Protein AF-A0A9X5F936-F1 (afdb_monomer)

Nearest PDB structures (foldseek):
  3e8x-assembly1_A-2  TM=6.541E-01  e=1.270E-04  Halalkalibacterium halodurans
  8eek-assembly1_A  TM=3.275E-01  e=1.958E+00  Corynebacterium ammoniagenes
  8eeg-assembly1_A  TM=3.299E-01  e=2.684E+00  Corynebacterium ammoniagenes
  8eef-assembly1_A  TM=3.223E-01  e=4.172E+00  Corynebacterium ammoniagenes
  8eef-assembly2_B  TM=3.296E-01  e=7.835E+00  Corynebacterium ammoniagenes

Structure (mmCIF, N/CA/C/O backbone):
data_AF-A0A9X5F936-F1
#
_entry.id   AF-A0A9X5F936-F1
#
loop_
_atom_site.group_PDB
_atom_site.id
_atom_site.type_symbol
_atom_site.label_atom_id
_atom_site.label_alt_id
_atom_site.label_comp_id
_atom_site.label_asym_id
_atom_site.label_entity_id
_atom_site.label_seq_id
_atom_site.pdbx_PDB_ins_code
_atom_site.Cartn_x
_atom_site.Cartn_y
_atom_site.Cartn_z
_atom_site.occupancy
_atom_site.B_iso_or_equiv
_atom_site.auth_seq_id
_atom_site.auth_comp_id
_atom_site.auth_asym_id
_atom_site.auth_atom_id
_atom_site.pdbx_PDB_model_num
ATOM 1 N N . MET A 1 1 ? -9.992 -13.555 -4.474 1.00 94.31 1 MET A N 1
ATOM 2 C CA . MET A 1 1 ? -11.106 -12.589 -4.298 1.00 94.31 1 MET A CA 1
ATOM 3 C C . MET A 1 1 ? -11.187 -11.669 -5.507 1.00 94.31 1 MET A C 1
ATOM 5 O O . MET A 1 1 ? -10.327 -11.787 -6.371 1.00 94.31 1 MET A O 1
ATOM 9 N N . LYS A 1 2 ? -12.207 -10.807 -5.594 1.00 94.19 2 LYS A N 1
A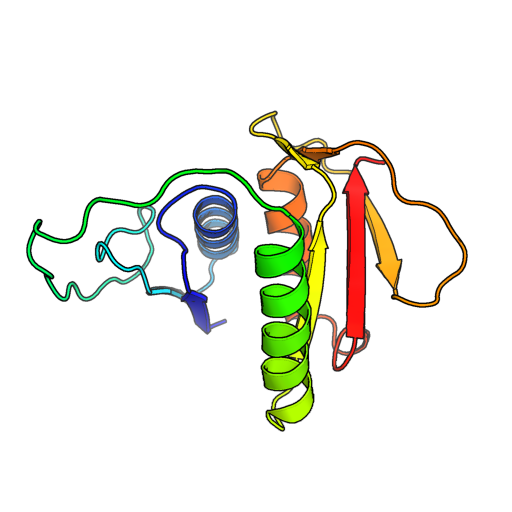TOM 10 C CA . LYS A 1 2 ? -12.288 -9.771 -6.632 1.00 94.19 2 LYS A CA 1
ATOM 11 C C . LYS A 1 2 ? -11.587 -8.512 -6.137 1.00 94.19 2 LYS A C 1
ATOM 13 O O . LYS A 1 2 ? -11.963 -8.002 -5.087 1.00 94.19 2 LYS A O 1
ATOM 18 N N . ILE A 1 3 ? -10.585 -8.034 -6.866 1.00 94.50 3 ILE A N 1
ATOM 19 C CA . ILE A 1 3 ? -9.756 -6.889 -6.477 1.00 94.50 3 ILE A CA 1
ATOM 20 C C . ILE A 1 3 ? -9.792 -5.851 -7.597 1.00 94.50 3 ILE A C 1
ATOM 22 O O . ILE A 1 3 ? -9.468 -6.151 -8.744 1.00 94.50 3 ILE A O 1
ATOM 26 N N . CYS A 1 4 ? -10.157 -4.614 -7.258 1.00 92.62 4 CYS A N 1
ATOM 27 C CA . CYS A 1 4 ? -10.057 -3.473 -8.163 1.00 92.62 4 CYS A CA 1
ATOM 28 C C . CYS A 1 4 ? -8.847 -2.615 -7.782 1.00 92.62 4 CYS A C 1
ATOM 30 O O . CYS A 1 4 ? -8.769 -2.109 -6.666 1.00 92.62 4 CYS A O 1
ATOM 32 N N . ILE A 1 5 ? -7.923 -2.409 -8.720 1.00 90.88 5 ILE A N 1
ATOM 33 C CA . ILE A 1 5 ? -6.720 -1.596 -8.524 1.00 90.88 5 ILE A CA 1
ATOM 34 C C . ILE A 1 5 ? -6.823 -0.338 -9.378 1.00 90.88 5 ILE A C 1
ATOM 36 O O . ILE A 1 5 ? -6.739 -0.384 -10.609 1.00 90.88 5 ILE A O 1
ATOM 40 N N . ILE A 1 6 ? -6.942 0.812 -8.721 1.00 89.50 6 ILE A N 1
ATOM 41 C CA . ILE A 1 6 ? -6.905 2.116 -9.383 1.00 89.50 6 ILE A CA 1
ATOM 42 C C . ILE A 1 6 ? -5.440 2.547 -9.527 1.00 89.50 6 ILE A C 1
ATOM 44 O O . ILE A 1 6 ? -4.679 2.559 -8.567 1.00 89.50 6 ILE A O 1
ATOM 48 N N . GLY A 1 7 ? -5.019 2.882 -10.747 1.00 85.31 7 GLY A N 1
ATOM 49 C CA . GLY A 1 7 ? -3.635 3.260 -11.048 1.00 85.31 7 GLY A CA 1
ATOM 50 C C . GLY A 1 7 ? -2.692 2.090 -11.360 1.00 85.31 7 GLY A C 1
ATOM 51 O O . GLY A 1 7 ? -1.484 2.298 -11.445 1.00 85.31 7 GLY A O 1
ATOM 52 N N . GLY A 1 8 ? -3.209 0.885 -11.623 1.00 83.44 8 GLY A N 1
ATOM 53 C CA . GLY A 1 8 ? -2.416 -0.341 -11.834 1.00 83.44 8 GLY A CA 1
ATOM 54 C C . GLY A 1 8 ? -1.593 -0.445 -13.130 1.00 83.44 8 GLY A C 1
ATOM 55 O O . GLY A 1 8 ? -1.054 -1.501 -13.428 1.00 83.44 8 GLY A O 1
ATOM 56 N N . SER A 1 9 ? -1.488 0.621 -13.931 1.00 81.44 9 SER A N 1
ATOM 57 C CA . SER A 1 9 ? -0.810 0.566 -15.243 1.00 81.44 9 SER A CA 1
ATOM 58 C C . SER A 1 9 ? 0.721 0.498 -15.192 1.00 81.44 9 SER A C 1
ATOM 60 O O . SER A 1 9 ? 1.339 0.126 -16.183 1.00 81.44 9 SER A O 1
ATOM 62 N N . GLN A 1 10 ? 1.344 0.935 -14.093 1.00 87.25 10 GLN A N 1
ATOM 63 C CA . GLN A 1 10 ? 2.801 0.966 -13.922 1.00 87.25 10 GLN A CA 1
ATOM 64 C C . GLN A 1 10 ? 3.173 1.086 -12.437 1.00 87.25 10 GLN A C 1
ATOM 66 O O . GLN A 1 10 ? 2.311 1.342 -11.595 1.00 87.25 10 GLN A O 1
ATOM 71 N N . GLY A 1 11 ? 4.467 0.974 -12.122 1.00 91.69 11 GLY A N 1
ATOM 72 C CA . GLY A 1 11 ? 4.984 1.195 -10.770 1.00 91.69 11 GLY A CA 1
ATOM 73 C C . GLY A 1 11 ? 4.370 0.235 -9.748 1.00 91.69 11 GLY A C 1
ATOM 74 O O . GLY A 1 11 ? 4.196 -0.946 -10.033 1.00 91.69 11 GLY A O 1
ATOM 75 N N . THR A 1 12 ? 4.034 0.746 -8.561 1.00 93.44 12 THR A N 1
ATOM 76 C CA . THR A 1 12 ? 3.526 -0.071 -7.447 1.00 93.44 12 THR A CA 1
ATOM 77 C C . THR A 1 12 ? 2.198 -0.740 -7.784 1.00 93.44 12 THR A C 1
ATOM 79 O O . THR A 1 12 ? 2.020 -1.915 -7.490 1.00 93.44 12 THR A O 1
ATOM 82 N N . GLY A 1 13 ? 1.285 -0.035 -8.460 1.00 92.12 13 GLY A N 1
ATOM 83 C CA . GLY A 1 13 ? -0.009 -0.607 -8.833 1.00 92.12 13 GLY A CA 1
ATOM 84 C C . GLY A 1 13 ? 0.117 -1.782 -9.811 1.00 92.12 13 GLY A C 1
ATOM 85 O O . GLY A 1 13 ? -0.656 -2.730 -9.721 1.00 92.12 13 GLY A O 1
ATOM 86 N N . ALA A 1 14 ? 1.107 -1.753 -10.712 1.00 93.62 14 ALA A N 1
ATOM 87 C CA . ALA A 1 14 ? 1.376 -2.879 -11.610 1.00 93.62 14 ALA A CA 1
ATOM 88 C C . ALA A 1 14 ? 1.981 -4.083 -10.869 1.00 93.62 14 ALA A C 1
ATOM 90 O O . ALA A 1 14 ? 1.611 -5.219 -11.157 1.00 93.62 14 ALA A O 1
ATOM 91 N N . GLN A 1 15 ? 2.869 -3.839 -9.899 1.00 96.38 15 GLN A N 1
ATOM 92 C CA . GLN A 1 15 ? 3.408 -4.889 -9.024 1.00 96.38 15 GLN A CA 1
ATOM 93 C C . GLN A 1 15 ? 2.289 -5.537 -8.198 1.00 96.38 15 GLN A C 1
ATOM 95 O O . GLN A 1 15 ? 2.169 -6.755 -8.187 1.00 96.38 15 GLN A O 1
ATOM 100 N N . LEU A 1 16 ? 1.402 -4.732 -7.600 1.00 96.56 16 LEU A N 1
ATOM 101 C CA . LEU A 1 16 ? 0.249 -5.227 -6.843 1.00 96.56 16 LEU A CA 1
ATOM 102 C C . LEU A 1 16 ? -0.699 -6.058 -7.711 1.00 96.56 16 LEU A C 1
ATOM 104 O O . LEU A 1 16 ? -1.119 -7.130 -7.292 1.00 96.56 16 LEU A O 1
ATOM 108 N N . ALA A 1 17 ? -1.003 -5.591 -8.924 1.00 95.38 17 ALA A N 1
ATOM 109 C CA . ALA A 1 17 ? -1.832 -6.345 -9.859 1.00 95.38 17 ALA A CA 1
ATOM 11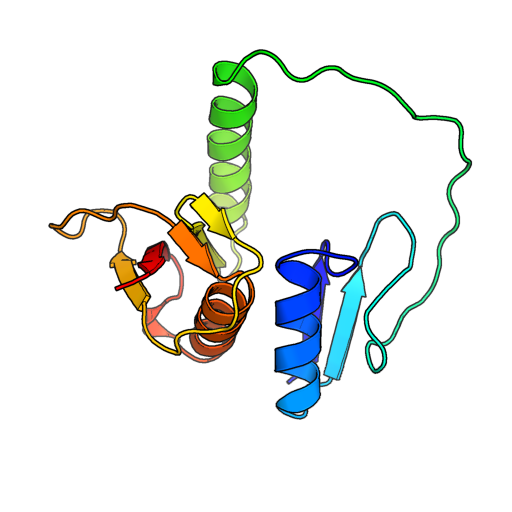0 C C . ALA A 1 17 ? -1.188 -7.685 -10.229 1.00 95.38 17 ALA A C 1
ATOM 112 O O . ALA A 1 17 ? -1.866 -8.704 -10.185 1.00 95.38 17 ALA A O 1
ATOM 113 N N . THR A 1 18 ? 0.114 -7.689 -10.524 1.00 95.50 18 THR A N 1
ATOM 114 C CA . THR A 1 18 ? 0.864 -8.918 -10.830 1.00 95.50 18 THR A CA 1
ATOM 115 C C . THR A 1 18 ? 0.813 -9.889 -9.651 1.00 95.50 18 THR A C 1
ATOM 117 O O . THR A 1 18 ? 0.380 -11.020 -9.816 1.00 95.50 18 THR A O 1
ATOM 120 N N . HIS A 1 19 ? 1.130 -9.422 -8.441 1.00 96.12 19 HIS A N 1
ATOM 121 C CA . HIS A 1 19 ? 1.103 -10.253 -7.235 1.00 96.12 19 HIS A CA 1
ATOM 122 C C . HIS A 1 19 ? -0.291 -10.824 -6.948 1.00 96.12 19 HIS A C 1
ATOM 124 O O . HIS A 1 19 ? -0.422 -11.986 -6.577 1.00 96.12 19 HIS A O 1
ATOM 130 N N . ALA A 1 20 ? -1.343 -10.022 -7.124 1.00 96.38 20 ALA A N 1
ATOM 131 C CA . ALA A 1 20 ? -2.714 -10.467 -6.914 1.00 96.38 20 ALA A CA 1
ATOM 132 C C . ALA A 1 20 ? -3.152 -11.518 -7.952 1.00 96.38 20 ALA A C 1
ATOM 134 O O . ALA A 1 20 ? -3.832 -12.479 -7.594 1.00 96.38 20 ALA A O 1
ATOM 135 N N . ILE A 1 21 ? -2.744 -11.363 -9.217 1.00 95.56 21 ILE A N 1
ATOM 136 C CA . ILE A 1 21 ? -2.985 -12.354 -10.278 1.00 95.56 21 ILE A CA 1
ATOM 137 C C . ILE A 1 21 ? -2.243 -13.655 -9.967 1.00 95.56 21 ILE A C 1
ATOM 139 O O . ILE A 1 21 ? -2.850 -14.723 -10.013 1.00 95.56 21 ILE A O 1
ATOM 143 N N . ASP A 1 22 ? -0.965 -13.568 -9.593 1.00 95.44 22 ASP A N 1
ATOM 144 C CA . ASP A 1 22 ? -0.143 -14.728 -9.234 1.00 95.44 22 ASP A CA 1
ATOM 145 C C . ASP A 1 22 ? -0.710 -15.469 -8.010 1.00 95.44 22 ASP A C 1
ATOM 147 O O . ASP A 1 22 ? -0.649 -16.695 -7.932 1.00 95.44 22 ASP A O 1
ATOM 151 N N . ALA A 1 23 ? -1.345 -14.740 -7.085 1.00 95.50 23 ALA A N 1
ATOM 152 C CA . ALA A 1 23 ? -2.089 -15.293 -5.950 1.00 95.50 23 ALA A CA 1
ATOM 153 C C . ALA A 1 23 ? -3.475 -15.871 -6.324 1.00 95.50 23 ALA A C 1
ATOM 155 O O . ALA A 1 23 ? -4.235 -16.295 -5.449 1.00 95.50 23 ALA A O 1
ATOM 156 N N . GLY A 1 24 ? -3.840 -15.890 -7.610 1.00 95.00 24 GLY A N 1
ATOM 157 C CA . GLY A 1 24 ? -5.089 -16.467 -8.111 1.00 95.00 24 GLY A CA 1
ATOM 158 C C . GLY A 1 24 ? -6.329 -15.611 -7.842 1.00 95.00 24 GLY A C 1
ATOM 159 O O . GLY A 1 24 ? -7.435 -16.139 -7.705 1.00 95.00 24 GLY A O 1
ATOM 160 N N . HIS A 1 25 ? -6.176 -14.295 -7.696 1.00 96.44 25 HIS A N 1
ATOM 161 C CA . HIS A 1 25 ? -7.306 -13.380 -7.542 1.00 96.44 25 HIS A CA 1
ATOM 162 C C . HIS A 1 25 ? -7.862 -12.912 -8.893 1.00 96.44 25 HIS A C 1
ATOM 164 O O . HIS A 1 25 ? -7.163 -12.865 -9.900 1.00 96.44 25 HIS A O 1
ATOM 170 N N . ASP A 1 26 ? -9.141 -12.535 -8.897 1.00 94.31 26 ASP A N 1
ATOM 171 C CA . ASP A 1 26 ? -9.802 -11.896 -10.035 1.00 94.31 26 ASP A CA 1
ATOM 172 C C . ASP A 1 26 ? -9.515 -10.391 -9.964 1.00 94.31 26 ASP A C 1
ATOM 174 O O . ASP A 1 26 ? -9.991 -9.707 -9.054 1.00 94.31 26 ASP A O 1
ATOM 178 N N . VAL A 1 27 ? -8.666 -9.894 -10.866 1.00 94.25 27 VAL A N 1
ATOM 179 C CA . VAL A 1 27 ? -8.102 -8.542 -10.793 1.00 94.25 27 VAL A CA 1
ATOM 180 C C . VAL A 1 27 ? -8.608 -7.674 -11.939 1.00 94.25 27 VAL A C 1
ATOM 182 O O . VAL A 1 27 ? -8.400 -7.966 -13.118 1.00 94.25 27 VAL A O 1
ATOM 185 N N . VAL A 1 28 ? -9.191 -6.534 -11.573 1.00 90.94 28 VAL A N 1
ATOM 186 C CA . VAL A 1 28 ? -9.557 -5.450 -12.486 1.00 90.94 28 VAL A CA 1
ATOM 187 C C . VAL A 1 28 ? -8.636 -4.267 -12.234 1.00 90.94 28 VAL A C 1
ATOM 189 O O . VAL A 1 28 ? -8.459 -3.830 -11.098 1.00 90.94 28 VAL A O 1
ATOM 192 N N . VAL A 1 29 ? -8.061 -3.711 -13.297 1.00 87.62 29 VAL A N 1
ATOM 193 C CA . VAL A 1 29 ? -7.210 -2.520 -13.207 1.00 87.62 29 VAL A CA 1
ATOM 194 C C . VAL A 1 29 ? -7.902 -1.346 -13.881 1.00 87.62 29 VAL A C 1
ATOM 196 O O . VAL A 1 29 ? -8.148 -1.359 -15.086 1.00 87.62 29 VAL A O 1
ATOM 199 N N . LEU A 1 30 ? -8.138 -0.285 -13.112 1.00 83.69 30 LEU A N 1
ATOM 200 C CA . LEU A 1 30 ? -8.607 0.989 -13.634 1.00 83.69 30 LEU A CA 1
ATOM 201 C C . LEU A 1 30 ? -7.413 1.924 -13.816 1.00 83.69 30 LEU A C 1
ATOM 203 O O . LEU A 1 30 ? -6.723 2.281 -12.862 1.00 83.69 30 LEU A O 1
ATOM 207 N N . SER A 1 31 ? -7.145 2.351 -15.046 1.00 81.56 31 SER A N 1
ATOM 208 C CA . SER A 1 31 ? -6.071 3.302 -15.319 1.00 81.56 31 SER A CA 1
ATOM 209 C C . SER A 1 31 ? -6.476 4.308 -16.383 1.00 81.56 31 SER A C 1
ATOM 211 O O . SER A 1 31 ? -7.266 4.012 -17.274 1.00 81.56 31 SER A O 1
ATOM 213 N N . ARG A 1 32 ? -5.863 5.496 -16.340 1.00 76.56 32 ARG A N 1
ATOM 214 C CA . ARG A 1 32 ? -6.110 6.564 -17.325 1.00 76.56 32 ARG A CA 1
ATOM 215 C C . ARG A 1 32 ? -5.849 6.137 -18.773 1.00 76.56 32 ARG A C 1
ATOM 217 O O . ARG A 1 32 ? -6.395 6.734 -19.689 1.00 76.56 32 ARG A O 1
ATOM 224 N N . ARG A 1 33 ? -4.964 5.156 -18.982 1.00 70.94 33 ARG A N 1
ATOM 225 C CA . ARG A 1 33 ? -4.574 4.660 -20.311 1.00 70.94 33 ARG A CA 1
ATOM 226 C C . ARG A 1 33 ? -5.333 3.401 -20.736 1.00 70.94 33 ARG A C 1
ATOM 228 O O . ARG A 1 33 ? -5.128 2.952 -21.856 1.00 70.94 33 ARG A O 1
ATOM 235 N N . GLY A 1 34 ? -6.150 2.812 -19.858 1.00 66.38 34 GLY A N 1
ATOM 236 C CA . GLY A 1 34 ? -6.781 1.511 -20.105 1.00 66.38 34 GLY A CA 1
ATOM 237 C C . GLY A 1 34 ? -5.784 0.350 -20.230 1.00 66.38 34 GLY A C 1
ATOM 238 O O . GLY A 1 34 ? -6.140 -0.707 -20.733 1.00 66.38 34 GLY A O 1
ATOM 239 N N . THR A 1 35 ? -4.530 0.547 -19.811 1.00 71.00 35 THR A N 1
ATOM 240 C CA . THR A 1 35 ? -3.465 -0.466 -19.836 1.00 71.00 35 THR A CA 1
ATOM 241 C C . THR A 1 35 ? -3.326 -1.123 -18.467 1.00 71.00 35 THR A C 1
ATOM 243 O O . THR A 1 35 ? -3.369 -0.415 -17.453 1.00 71.00 35 THR A O 1
ATOM 246 N N . ALA A 1 36 ? -3.085 -2.431 -18.446 1.00 73.38 36 ALA A N 1
ATOM 247 C CA . ALA A 1 36 ? -2.895 -3.238 -17.244 1.00 73.38 36 ALA A CA 1
ATOM 248 C C . ALA A 1 36 ? -1.868 -4.366 -17.493 1.00 73.38 36 ALA A C 1
ATOM 250 O O . ALA A 1 36 ? -1.602 -4.673 -18.660 1.00 73.38 36 ALA A O 1
ATOM 251 N N . PRO A 1 37 ? -1.283 -4.973 -16.440 1.00 76.62 37 PRO A N 1
ATOM 252 C CA . PRO A 1 37 ? -0.454 -6.170 -16.579 1.00 76.62 37 PRO A CA 1
ATOM 253 C C . PRO A 1 37 ? -1.224 -7.333 -17.215 1.00 76.62 37 PRO A C 1
ATOM 255 O O . PRO A 1 37 ? -2.451 -7.407 -17.118 1.00 76.62 37 PRO A O 1
ATOM 258 N N . ALA A 1 38 ? -0.498 -8.246 -17.866 1.00 73.69 38 ALA A N 1
ATOM 259 C CA . ALA A 1 38 ? -1.092 -9.439 -18.460 1.00 73.69 38 ALA A CA 1
ATOM 260 C C . ALA A 1 38 ? -1.838 -10.254 -17.388 1.00 73.69 38 ALA A C 1
ATOM 262 O O . ALA A 1 38 ? -1.280 -10.529 -16.332 1.00 73.69 38 ALA A O 1
ATOM 263 N N . GLY A 1 39 ? -3.098 -10.607 -17.657 1.00 59.16 39 GLY A N 1
AT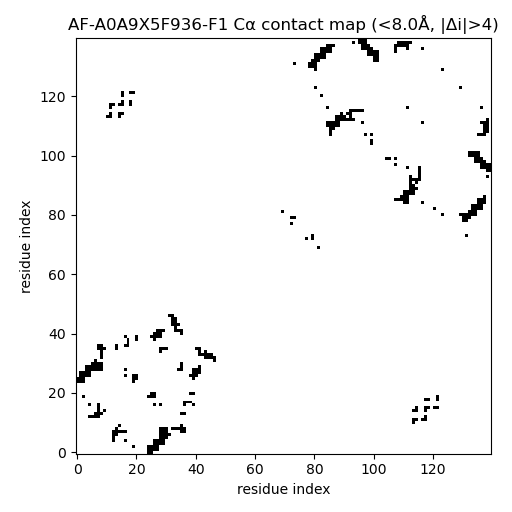OM 264 C CA . GLY A 1 39 ? -3.968 -11.326 -16.717 1.00 59.16 39 GLY A CA 1
ATOM 265 C C . GLY A 1 39 ? -4.973 -10.451 -15.958 1.00 59.16 39 GLY A C 1
ATOM 266 O O . GLY A 1 39 ? -5.917 -10.993 -15.395 1.00 59.16 39 GLY A O 1
ATOM 267 N N . ALA A 1 40 ? -4.846 -9.118 -15.991 1.00 64.50 40 ALA A N 1
ATOM 268 C CA . ALA A 1 40 ? -5.874 -8.217 -15.464 1.00 64.50 40 ALA A CA 1
ATOM 269 C C . ALA A 1 40 ? -6.989 -7.979 -16.500 1.00 64.50 40 ALA A C 1
ATOM 271 O O . ALA A 1 40 ? -6.715 -7.658 -17.660 1.00 64.50 40 ALA A O 1
ATOM 272 N N . GLY A 1 41 ? -8.254 -8.080 -16.083 1.00 51.22 41 GLY A N 1
ATOM 273 C CA . GLY A 1 41 ? -9.402 -7.734 -16.922 1.00 51.22 41 GLY A CA 1
ATOM 274 C C . GLY A 1 41 ? -9.463 -6.223 -17.168 1.00 51.22 41 GLY A C 1
ATOM 275 O O . GLY A 1 41 ? -9.450 -5.437 -16.220 1.00 51.22 41 GLY A O 1
ATOM 276 N N . GLY A 1 42 ? -9.521 -5.796 -18.434 1.00 50.53 42 GLY A N 1
ATOM 277 C CA . GLY A 1 42 ? -9.565 -4.379 -18.800 1.00 50.53 42 GLY A CA 1
ATOM 278 C C . GLY A 1 42 ? -10.623 -4.069 -19.857 1.00 50.53 42 GLY A C 1
ATOM 279 O O . GLY A 1 42 ? -10.588 -4.619 -20.953 1.00 50.53 42 GLY A O 1
ATOM 280 N N . SER A 1 43 ? -11.531 -3.139 -19.545 1.00 42.25 43 SER A N 1
ATOM 281 C CA . SER A 1 43 ? -12.314 -2.394 -20.539 1.00 42.25 43 SER A CA 1
ATOM 282 C C . SER A 1 43 ? -11.637 -1.046 -20.772 1.00 42.25 43 SER A C 1
ATOM 284 O O . SER A 1 43 ? -11.386 -0.295 -19.829 1.00 42.25 43 SER A O 1
ATOM 286 N N . SER A 1 44 ? -11.293 -0.753 -22.026 1.00 40.41 44 SER A N 1
ATOM 287 C CA . SER A 1 44 ? -10.595 0.474 -22.406 1.00 40.41 44 SER A CA 1
ATOM 288 C C . SER A 1 44 ? -11.594 1.591 -22.715 1.00 40.41 44 SER A C 1
ATOM 290 O O . SER A 1 44 ? -12.464 1.443 -23.566 1.00 40.41 44 SER A O 1
ATOM 292 N N . VAL A 1 45 ? -11.446 2.738 -22.050 1.00 38.25 45 VAL A N 1
ATOM 293 C CA . VAL A 1 45 ? -12.038 4.010 -22.489 1.00 38.25 45 VAL A CA 1
ATOM 294 C C . VAL A 1 45 ? -10.884 4.906 -22.929 1.00 38.25 45 VAL A C 1
ATOM 296 O O . VAL A 1 45 ? -9.983 5.206 -22.146 1.00 38.25 45 VAL A O 1
ATOM 299 N N . GLN A 1 46 ? -10.866 5.265 -24.213 1.00 34.28 46 GLN A N 1
ATOM 300 C CA . GLN A 1 46 ? -9.817 6.084 -24.826 1.00 34.28 46 GLN A CA 1
ATOM 301 C C . GLN A 1 46 ? -10.054 7.573 -24.542 1.00 34.28 46 GLN A C 1
ATOM 303 O O . GLN A 1 46 ? -11.138 8.088 -24.797 1.00 34.28 46 GLN A O 1
ATOM 308 N N . LEU A 1 47 ? -9.019 8.280 -24.076 1.00 38.31 47 LEU A N 1
ATOM 309 C CA . LEU A 1 47 ? -9.003 9.743 -23.953 1.00 38.31 47 LEU A CA 1
ATOM 310 C C . LEU A 1 47 ? -7.939 10.362 -24.889 1.00 38.31 47 LEU A C 1
ATOM 312 O O . LEU A 1 47 ? -6.853 9.786 -25.031 1.00 38.31 47 LEU A O 1
ATOM 316 N N . PRO A 1 48 ? -8.201 11.521 -25.531 1.00 35.50 48 PRO A N 1
ATOM 317 C CA . PRO A 1 48 ? -7.292 12.117 -26.517 1.00 35.50 48 PRO A CA 1
ATOM 318 C C . PRO A 1 48 ? -5.995 12.702 -25.926 1.00 35.50 48 PRO A C 1
ATOM 320 O O . PRO A 1 48 ? -5.948 13.184 -24.797 1.00 35.50 48 PRO A O 1
ATOM 323 N N . ARG A 1 49 ? -4.936 12.732 -26.750 1.00 45.12 49 ARG A N 1
ATOM 324 C CA . ARG A 1 49 ? -3.525 13.061 -26.429 1.00 45.12 49 ARG A CA 1
ATOM 325 C C . ARG A 1 49 ? -3.214 14.514 -25.996 1.00 45.12 49 ARG A C 1
ATOM 327 O O . ARG A 1 49 ? -2.039 14.873 -25.937 1.00 45.12 49 ARG A O 1
ATOM 334 N N . ALA A 1 50 ? -4.205 15.353 -25.700 1.00 47.22 50 ALA A N 1
ATOM 335 C CA . ALA A 1 50 ? -4.014 16.807 -25.604 1.00 47.22 50 ALA A CA 1
ATOM 336 C C . ALA A 1 50 ? -3.689 17.377 -24.203 1.00 47.22 50 ALA A C 1
ATOM 338 O O . ALA A 1 50 ? -3.452 18.573 -24.093 1.00 47.22 50 ALA A O 1
ATOM 339 N N . MET A 1 51 ? -3.602 16.577 -23.135 1.00 47.47 51 MET A N 1
ATOM 340 C CA . MET A 1 51 ? -3.198 17.075 -21.806 1.00 47.47 51 MET A CA 1
ATOM 341 C C . MET A 1 51 ? -1.797 16.592 -21.428 1.00 47.47 51 MET A C 1
ATOM 343 O O . MET A 1 51 ? -1.613 15.592 -20.734 1.00 47.47 51 MET A O 1
ATOM 347 N N . ARG A 1 52 ? -0.785 17.317 -21.908 1.00 42.19 52 ARG A N 1
ATOM 348 C CA . ARG A 1 52 ? 0.603 17.203 -21.453 1.00 42.19 52 ARG A CA 1
ATOM 349 C C . ARG A 1 52 ? 1.049 18.544 -20.886 1.00 42.19 52 ARG A C 1
ATOM 351 O O . ARG A 1 52 ? 1.241 19.491 -21.637 1.00 42.19 52 ARG A O 1
ATOM 358 N N . GLY A 1 53 ? 1.258 18.584 -19.576 1.00 45.66 53 GLY A N 1
ATOM 359 C CA . GLY A 1 53 ? 1.957 19.671 -18.901 1.00 45.66 53 GLY A CA 1
ATOM 360 C C . GLY A 1 53 ? 1.562 19.781 -17.435 1.00 45.66 53 GLY A C 1
ATOM 361 O O . GLY A 1 53 ? 0.402 20.031 -17.139 1.00 45.66 53 GLY A O 1
ATOM 362 N N . ILE A 1 54 ? 2.523 19.586 -16.530 1.00 48.47 54 ILE A N 1
ATOM 363 C CA . ILE A 1 54 ? 2.945 20.608 -15.560 1.00 48.47 54 ILE A CA 1
ATOM 364 C C . ILE A 1 54 ? 4.181 20.113 -14.793 1.00 48.47 54 ILE A C 1
ATOM 366 O O . ILE A 1 54 ? 4.352 18.932 -14.499 1.00 48.47 54 ILE A O 1
ATOM 370 N N . THR A 1 55 ? 5.067 21.073 -14.572 1.00 42.72 55 THR A N 1
ATOM 371 C CA . THR A 1 55 ? 6.388 21.067 -13.947 1.00 42.72 55 THR A CA 1
ATOM 372 C C . THR A 1 55 ? 6.409 20.627 -12.480 1.00 42.72 55 THR A C 1
ATOM 374 O O . THR A 1 55 ? 5.542 20.978 -11.685 1.00 42.72 55 THR A O 1
ATOM 377 N N . MET A 1 56 ? 7.484 19.921 -12.123 1.00 44.38 56 MET A N 1
ATOM 378 C CA . MET A 1 56 ? 7.895 19.563 -10.764 1.00 44.38 56 MET A CA 1
ATOM 379 C C . MET A 1 56 ? 8.558 20.763 -10.067 1.00 44.38 56 MET A C 1
ATOM 381 O O . MET A 1 56 ? 9.742 20.973 -10.302 1.00 44.38 56 MET A O 1
ATOM 385 N N . LEU A 1 57 ? 7.847 21.531 -9.227 1.00 48.47 57 LEU A N 1
ATOM 386 C CA . LEU A 1 57 ? 8.440 22.221 -8.059 1.00 48.47 57 LEU A CA 1
ATOM 387 C C . LEU A 1 57 ? 7.379 22.893 -7.159 1.00 48.47 57 LEU A C 1
ATOM 389 O O . LEU A 1 57 ? 6.906 23.985 -7.455 1.00 48.47 57 LEU A O 1
ATOM 393 N N . ALA A 1 58 ? 7.030 22.218 -6.059 1.00 50.03 58 ALA A N 1
ATOM 394 C CA . ALA A 1 58 ? 6.669 22.744 -4.730 1.00 50.03 58 ALA A CA 1
ATOM 395 C C . ALA A 1 58 ? 6.109 21.567 -3.913 1.00 50.03 58 ALA A C 1
ATOM 397 O O . ALA A 1 58 ? 5.132 20.964 -4.337 1.00 50.03 58 ALA A O 1
ATOM 398 N N . LEU A 1 59 ? 6.707 21.216 -2.769 1.00 50.09 59 LEU A N 1
ATOM 399 C CA . LEU A 1 59 ? 6.280 20.061 -1.956 1.00 50.09 59 LEU A CA 1
ATOM 400 C C . LEU A 1 59 ? 5.042 20.345 -1.086 1.00 50.09 59 LEU A C 1
ATOM 402 O O . LEU A 1 59 ? 4.328 19.416 -0.735 1.00 50.09 59 LEU A O 1
ATOM 406 N N . ALA A 1 60 ? 4.743 21.612 -0.782 1.00 53.84 60 ALA A N 1
ATOM 407 C CA . ALA A 1 60 ? 3.621 21.972 0.091 1.00 53.84 60 ALA A CA 1
ATOM 408 C C . ALA A 1 60 ? 2.248 21.631 -0.513 1.00 53.84 60 ALA A C 1
ATOM 410 O O . ALA A 1 60 ? 1.359 21.177 0.197 1.00 53.84 60 ALA A O 1
ATOM 411 N N . LYS A 1 61 ? 2.081 21.811 -1.830 1.00 52.97 61 LYS A N 1
ATOM 412 C CA . LYS A 1 61 ? 0.815 21.529 -2.520 1.00 52.97 61 LYS A CA 1
ATOM 413 C C . LYS A 1 61 ? 0.523 20.020 -2.639 1.00 52.97 61 LYS A C 1
ATOM 415 O O . LYS A 1 61 ? -0.592 19.643 -2.317 1.00 52.97 61 LYS A O 1
ATOM 420 N N . PRO A 1 62 ? 1.490 19.156 -3.009 1.00 57.28 62 PRO A N 1
ATOM 421 C CA . PRO A 1 62 ? 1.344 17.704 -2.909 1.00 57.28 62 PRO A CA 1
ATOM 422 C C . PRO A 1 62 ? 1.079 17.200 -1.485 1.00 57.28 62 PRO A C 1
ATOM 424 O O . PRO A 1 62 ? 0.318 16.260 -1.323 1.00 57.28 62 PRO A O 1
ATOM 427 N N . LEU A 1 63 ? 1.680 17.807 -0.452 1.00 57.50 63 LEU A N 1
ATOM 428 C CA . LEU A 1 63 ? 1.424 17.401 0.937 1.00 57.50 63 LEU A CA 1
ATOM 429 C C . LEU A 1 63 ? -0.000 17.756 1.391 1.00 57.50 63 LEU A C 1
ATOM 431 O 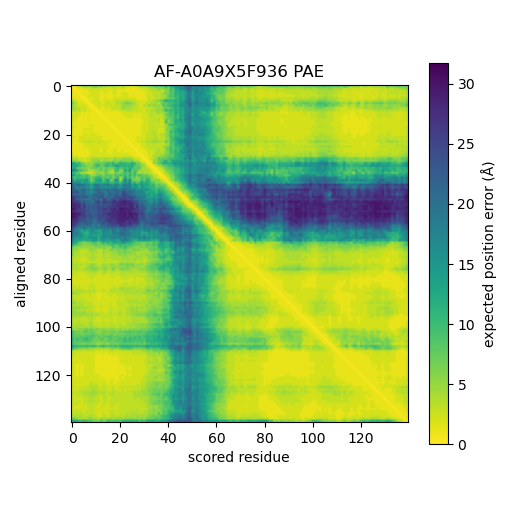O . LEU A 1 63 ? -0.676 16.898 1.942 1.00 57.50 63 LEU A O 1
ATOM 435 N N . ALA A 1 64 ? -0.471 18.977 1.115 1.00 55.47 64 ALA A N 1
ATOM 436 C CA . ALA A 1 64 ? -1.853 19.367 1.413 1.00 55.47 64 ALA A CA 1
ATOM 437 C C . ALA A 1 64 ? -2.875 18.513 0.636 1.00 55.47 64 ALA A C 1
ATOM 439 O O . ALA A 1 64 ? -3.907 18.132 1.176 1.00 55.47 64 ALA A O 1
ATOM 440 N N . ASP A 1 65 ? -2.548 18.156 -0.609 1.00 72.00 65 ASP A N 1
ATOM 441 C CA . ASP A 1 65 ? -3.342 17.235 -1.428 1.00 72.00 65 ASP A CA 1
ATOM 442 C C . ASP A 1 65 ? -3.405 15.827 -0.805 1.00 72.00 65 ASP A C 1
ATOM 444 O O . ASP A 1 65 ? -4.446 15.179 -0.855 1.00 72.00 65 ASP A O 1
ATOM 448 N N . HIS A 1 66 ? -2.339 15.359 -0.144 1.00 74.81 66 HIS A N 1
ATOM 449 C CA . HIS A 1 66 ? -2.376 14.086 0.583 1.00 74.81 66 HIS A CA 1
ATOM 450 C C . HIS A 1 66 ? -3.293 14.140 1.813 1.00 74.81 66 HIS A C 1
ATOM 452 O O . HIS A 1 66 ? -4.058 13.201 2.022 1.00 74.81 66 HIS A O 1
ATOM 458 N N . ASP A 1 67 ? -3.263 15.223 2.596 1.00 79.81 67 ASP A N 1
ATOM 459 C CA . ASP A 1 67 ? -4.132 15.366 3.775 1.00 79.81 67 ASP A CA 1
ATOM 460 C C . ASP A 1 67 ? -5.618 15.395 3.374 1.00 79.81 67 ASP A C 1
ATOM 462 O O . ASP A 1 67 ? -6.448 14.729 3.995 1.00 79.81 67 ASP A O 1
ATOM 466 N N . GLU A 1 68 ? -5.959 16.110 2.296 1.00 85.31 68 GLU A N 1
ATOM 467 C CA . GLU A 1 68 ? -7.321 16.137 1.747 1.00 85.31 68 GLU A CA 1
ATOM 468 C C . GLU A 1 68 ? -7.757 14.761 1.212 1.00 85.31 68 GLU A C 1
ATOM 470 O O . GLU A 1 68 ? -8.887 14.329 1.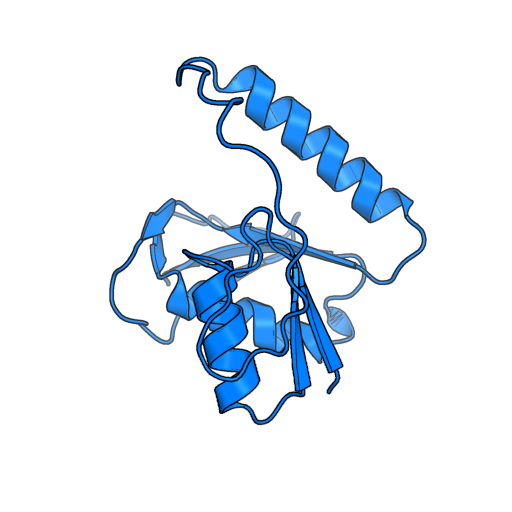457 1.00 85.31 68 GLU A O 1
ATOM 475 N N . GLN A 1 69 ? -6.866 14.038 0.523 1.00 85.19 69 GLN A N 1
ATOM 476 C CA . GLN A 1 69 ? -7.136 12.682 0.032 1.00 85.19 69 GLN A CA 1
ATOM 477 C C . GLN A 1 69 ? -7.376 11.696 1.175 1.00 85.19 69 GLN A C 1
ATOM 479 O O . GLN A 1 69 ? -8.327 10.912 1.128 1.00 85.19 69 GLN A O 1
ATOM 484 N N . GLU A 1 70 ? -6.543 11.733 2.212 1.00 90.31 70 GLU A N 1
ATOM 485 C CA . GLU A 1 70 ? -6.725 10.873 3.374 1.00 90.31 70 GLU A CA 1
ATOM 486 C C . GLU A 1 70 ? -7.999 11.235 4.144 1.00 90.31 70 GLU A C 1
ATOM 488 O O . GLU A 1 70 ? -8.739 10.336 4.544 1.00 90.31 70 GLU A O 1
ATOM 493 N N . ALA A 1 71 ? -8.332 12.520 4.290 1.00 91.00 71 ALA A N 1
ATOM 494 C CA . ALA A 1 71 ? -9.600 12.943 4.887 1.00 91.00 71 ALA A CA 1
ATOM 495 C C . ALA A 1 71 ? -10.812 12.405 4.102 1.00 91.00 71 ALA A C 1
ATOM 497 O O . ALA A 1 71 ? -11.772 11.919 4.700 1.00 91.00 71 ALA A O 1
ATOM 498 N N . ALA A 1 72 ? -10.754 12.418 2.766 1.00 92.50 72 ALA A N 1
ATOM 499 C CA . ALA A 1 72 ? -11.803 11.847 1.923 1.00 92.50 72 ALA A CA 1
ATOM 500 C C . ALA A 1 72 ? -11.941 10.324 2.100 1.00 92.50 72 ALA A C 1
ATOM 502 O O . ALA A 1 72 ? -13.061 9.819 2.164 1.00 92.50 72 ALA A O 1
ATOM 503 N N . VAL A 1 73 ? -10.828 9.589 2.211 1.00 93.12 73 VAL A N 1
ATOM 504 C CA . VAL A 1 73 ? -10.841 8.136 2.461 1.00 93.12 73 VAL A CA 1
ATOM 505 C C . VAL A 1 73 ? -11.389 7.831 3.853 1.00 93.12 73 VAL A C 1
ATOM 507 O O . VAL A 1 73 ? -12.326 7.045 3.991 1.00 93.12 73 VAL A O 1
ATOM 510 N N . THR A 1 74 ? -10.845 8.480 4.880 1.00 94.44 74 THR A N 1
ATOM 511 C CA . THR A 1 74 ? -11.218 8.237 6.280 1.00 94.44 74 THR A CA 1
ATOM 512 C C . THR A 1 74 ? -12.653 8.661 6.600 1.00 94.44 74 THR A C 1
ATOM 514 O O . THR A 1 74 ? -13.312 8.015 7.412 1.00 94.44 74 THR A O 1
ATOM 517 N N . GLY A 1 75 ? -13.173 9.690 5.923 1.00 94.31 75 GLY A N 1
ATOM 518 C CA . GLY A 1 75 ? -14.559 10.152 6.025 1.00 94.31 75 GLY A CA 1
ATOM 519 C C . GLY A 1 75 ? -15.553 9.451 5.089 1.00 94.31 75 GLY A C 1
ATOM 520 O O . GLY A 1 75 ? -16.727 9.816 5.082 1.00 94.31 75 GLY A O 1
ATOM 521 N N . SER A 1 76 ? -15.118 8.469 4.291 1.00 93.75 76 SER A N 1
ATOM 522 C CA . SER A 1 76 ? -15.950 7.859 3.238 1.00 93.75 76 SER A CA 1
ATOM 523 C C . SER A 1 76 ? -17.054 6.923 3.745 1.00 93.75 76 SER A C 1
ATOM 525 O O . SER A 1 76 ? -17.990 6.627 3.004 1.00 93.75 76 SER A O 1
ATOM 527 N N . GLY A 1 77 ? -16.945 6.438 4.986 1.00 94.31 77 GLY A N 1
ATOM 528 C CA . GLY A 1 77 ? -17.835 5.413 5.538 1.00 94.31 77 GLY A CA 1
ATOM 529 C C . GLY A 1 77 ? -17.565 3.989 5.030 1.00 94.31 77 GLY A C 1
ATOM 530 O O . GLY A 1 77 ? -18.341 3.091 5.350 1.00 94.31 77 GLY A O 1
ATOM 531 N N . PHE A 1 78 ? -16.495 3.770 4.259 1.00 95.12 78 PHE A N 1
ATOM 532 C CA . PHE A 1 78 ? -16.034 2.437 3.858 1.00 95.12 78 PHE A CA 1
ATOM 533 C C . PHE A 1 78 ? -14.990 1.875 4.822 1.00 95.12 78 PHE A C 1
ATOM 535 O O . PHE A 1 78 ? -14.312 2.622 5.524 1.00 95.12 78 PHE A O 1
ATOM 542 N N . ASP A 1 79 ? -14.805 0.558 4.781 1.00 96.56 79 ASP A N 1
ATOM 543 C CA . ASP A 1 79 ? -13.642 -0.098 5.367 1.00 96.56 79 ASP A CA 1
ATOM 544 C C . ASP A 1 79 ? -12.386 0.312 4.588 1.00 96.56 79 ASP A C 1
ATOM 546 O O . ASP A 1 79 ? -12.292 0.110 3.374 1.00 96.56 79 ASP A O 1
ATOM 550 N N . TRP A 1 80 ? -11.429 0.935 5.275 1.00 96.69 80 TRP A N 1
ATOM 551 C CA . TRP A 1 80 ? -10.239 1.499 4.645 1.00 96.69 80 TRP A CA 1
ATOM 552 C C . TRP A 1 80 ? -8.961 1.128 5.391 1.00 96.69 80 TRP A C 1
ATOM 554 O O . TRP A 1 80 ? -8.946 0.992 6.611 1.00 96.69 80 TRP A O 1
ATOM 564 N N . THR A 1 81 ? -7.863 1.053 4.644 1.00 97.62 81 THR A N 1
ATOM 565 C CA . THR A 1 81 ? -6.504 0.979 5.181 1.00 97.62 81 THR A CA 1
ATOM 566 C C . THR A 1 81 ? -5.609 1.882 4.339 1.00 97.62 81 THR A C 1
ATOM 568 O O . THR A 1 81 ? -5.641 1.821 3.109 1.00 97.62 81 THR A O 1
ATOM 571 N N . ILE A 1 82 ? -4.813 2.736 4.982 1.00 96.88 82 I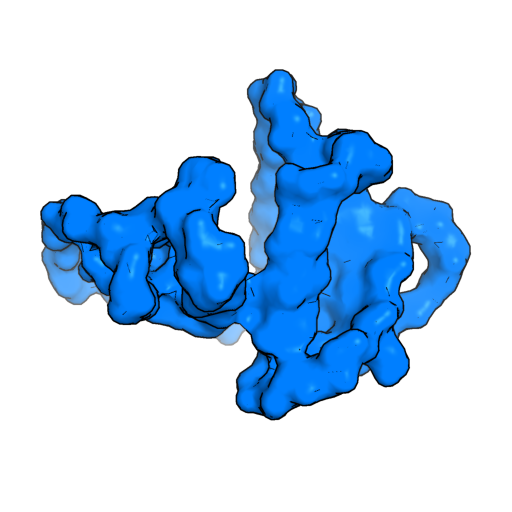LE A N 1
ATOM 572 C CA . ILE A 1 82 ? -3.897 3.665 4.305 1.00 96.88 82 ILE A CA 1
ATOM 573 C C . ILE A 1 82 ? -2.460 3.159 4.444 1.00 96.88 82 ILE A C 1
ATOM 575 O O . ILE A 1 82 ? -2.013 2.802 5.532 1.00 96.88 82 ILE A O 1
ATOM 579 N N . VAL A 1 83 ? -1.705 3.171 3.345 1.00 96.38 83 VAL A N 1
ATOM 580 C CA . VAL A 1 83 ? -0.292 2.770 3.324 1.00 96.38 83 VAL A CA 1
ATOM 581 C C . VAL A 1 83 ? 0.572 3.950 2.884 1.00 96.38 83 VAL A C 1
ATOM 583 O O . VAL A 1 83 ? 0.427 4.456 1.773 1.00 96.38 83 VAL A O 1
ATOM 586 N N . ARG A 1 84 ? 1.502 4.367 3.750 1.00 94.75 84 ARG A N 1
ATOM 587 C CA . ARG A 1 84 ? 2.426 5.494 3.561 1.00 94.75 84 ARG A CA 1
ATOM 588 C C . ARG A 1 84 ? 3.860 4.970 3.394 1.00 94.75 84 ARG A C 1
ATOM 590 O O . ARG A 1 84 ? 4.584 4.818 4.383 1.00 94.75 84 ARG A O 1
ATOM 597 N N . PRO A 1 85 ? 4.288 4.622 2.172 1.00 94.44 85 PRO A N 1
ATOM 598 C CA . PRO A 1 85 ? 5.620 4.073 1.965 1.00 94.44 85 PRO A CA 1
ATOM 599 C C . PRO A 1 85 ? 6.715 5.131 2.151 1.00 94.44 85 PRO A C 1
ATOM 601 O O . PRO A 1 85 ? 6.509 6.321 1.909 1.00 94.44 85 PRO A O 1
ATOM 604 N N . SER A 1 86 ? 7.915 4.675 2.507 1.00 91.31 86 SER A N 1
ATOM 605 C CA . SER A 1 86 ? 9.151 5.443 2.358 1.00 91.31 86 SER A CA 1
ATOM 606 C C . SER A 1 86 ? 9.537 5.581 0.872 1.00 91.31 86 SER A C 1
ATOM 608 O O . SER A 1 86 ? 8.744 5.285 -0.026 1.00 91.31 86 SER A O 1
ATOM 610 N N . GLY A 1 87 ? 10.748 6.061 0.565 1.00 89.31 87 GLY A N 1
ATOM 611 C CA . GLY A 1 87 ? 11.162 6.278 -0.826 1.00 89.31 87 GLY A CA 1
ATOM 612 C C . GLY A 1 87 ? 11.025 5.014 -1.690 1.00 89.31 87 GLY A C 1
ATOM 613 O O . GLY A 1 87 ? 11.541 3.958 -1.342 1.00 89.31 87 GLY A O 1
ATOM 614 N N . LEU A 1 88 ? 10.347 5.098 -2.834 1.00 93.06 88 LEU A N 1
ATOM 615 C CA . LEU A 1 88 ? 10.103 3.931 -3.690 1.00 93.06 88 LEU A CA 1
ATOM 616 C C . LEU A 1 88 ? 11.312 3.600 -4.573 1.00 93.06 88 LEU A C 1
ATOM 618 O O . LEU A 1 88 ? 11.909 4.494 -5.174 1.00 93.06 88 LEU A O 1
ATOM 622 N N . THR A 1 89 ? 11.619 2.311 -4.728 1.00 95.19 89 THR A N 1
ATOM 623 C CA . THR A 1 89 ? 12.670 1.823 -5.642 1.00 95.19 89 THR A CA 1
ATOM 624 C C . THR A 1 89 ? 12.186 0.675 -6.526 1.00 95.19 89 THR A C 1
ATOM 626 O O . THR A 1 89 ? 11.263 -0.051 -6.164 1.00 95.19 89 THR A O 1
ATOM 629 N N . ASP A 1 90 ? 12.841 0.489 -7.674 1.00 95.44 90 ASP A N 1
ATOM 630 C CA . ASP A 1 90 ? 12.622 -0.641 -8.597 1.00 95.44 90 ASP A CA 1
ATOM 631 C C . ASP A 1 90 ? 13.632 -1.783 -8.385 1.00 95.44 90 ASP A C 1
ATOM 633 O O . ASP A 1 90 ? 13.910 -2.565 -9.290 1.00 95.44 90 ASP A O 1
ATOM 637 N N . LYS A 1 91 ? 14.229 -1.865 -7.191 1.00 95.06 91 LYS A N 1
ATOM 638 C CA . LYS A 1 91 ? 15.107 -2.981 -6.824 1.00 95.06 91 LYS A CA 1
ATOM 639 C C . LYS A 1 91 ? 14.293 -4.281 -6.700 1.00 95.06 91 LYS A C 1
ATOM 641 O O . LYS A 1 91 ? 13.081 -4.210 -6.486 1.00 95.06 91 LYS A O 1
ATOM 646 N N . PRO A 1 92 ? 14.940 -5.457 -6.792 1.00 95.88 92 PRO A N 1
ATOM 647 C CA . PRO A 1 92 ? 14.290 -6.724 -6.474 1.00 95.88 92 PRO A CA 1
ATOM 648 C C . PRO A 1 92 ? 13.662 -6.718 -5.076 1.00 95.88 92 PRO A C 1
ATOM 650 O O . PRO A 1 92 ? 14.150 -6.027 -4.177 1.00 95.88 92 PRO A O 1
ATOM 653 N N . ALA A 1 93 ? 12.595 -7.502 -4.908 1.00 95.62 93 ALA A N 1
ATOM 654 C CA . ALA A 1 93 ? 11.974 -7.737 -3.610 1.00 95.62 93 ALA A CA 1
ATOM 655 C C . ALA A 1 93 ? 13.009 -8.271 -2.610 1.00 95.62 93 ALA A C 1
ATOM 657 O O . ALA A 1 93 ? 13.809 -9.149 -2.939 1.00 95.62 93 ALA A O 1
ATOM 658 N N . THR A 1 94 ? 12.984 -7.742 -1.392 1.00 95.06 94 THR A N 1
ATOM 659 C CA . THR A 1 94 ? 13.792 -8.244 -0.276 1.00 95.06 94 THR A CA 1
ATOM 660 C C . THR A 1 94 ? 13.020 -9.251 0.569 1.00 95.06 94 THR A C 1
ATOM 662 O O . THR A 1 94 ? 13.631 -10.017 1.309 1.00 95.06 94 THR A O 1
ATOM 665 N N . GLY A 1 95 ? 11.684 -9.248 0.479 1.00 95.38 95 GLY A N 1
ATOM 666 C CA . GLY A 1 95 ? 10.809 -10.066 1.315 1.00 95.38 95 GLY A CA 1
ATOM 667 C C . GLY A 1 95 ? 10.762 -9.618 2.779 1.00 95.38 95 GLY A C 1
ATOM 668 O O . GLY A 1 95 ? 10.217 -10.337 3.613 1.00 95.38 95 GLY A O 1
ATOM 669 N N . ALA A 1 96 ? 11.342 -8.459 3.111 1.00 94.44 96 ALA A N 1
ATOM 670 C CA . ALA A 1 96 ? 11.403 -7.948 4.472 1.00 94.44 96 ALA A CA 1
ATOM 671 C C . ALA A 1 96 ? 11.125 -6.441 4.520 1.00 94.44 96 ALA A C 1
ATOM 673 O O . ALA A 1 96 ? 11.755 -5.633 3.839 1.00 94.44 96 ALA A O 1
ATOM 674 N N . TRP A 1 97 ? 10.209 -6.049 5.397 1.00 96.19 97 TRP A N 1
ATOM 675 C CA . TRP A 1 97 ? 9.841 -4.658 5.623 1.00 96.19 97 TRP A CA 1
ATOM 676 C C . TRP A 1 97 ? 9.539 -4.419 7.098 1.00 96.19 97 TRP A C 1
ATOM 678 O O . TRP A 1 97 ? 9.265 -5.347 7.861 1.00 96.19 97 TRP A O 1
ATOM 688 N N . THR A 1 98 ? 9.573 -3.150 7.478 1.00 95.44 98 THR A N 1
ATOM 689 C CA . THR A 1 98 ? 9.050 -2.658 8.748 1.00 95.44 98 THR A CA 1
ATOM 690 C C . THR A 1 98 ? 7.785 -1.871 8.446 1.00 95.44 98 THR A C 1
ATOM 692 O O . THR A 1 98 ? 7.823 -0.936 7.645 1.00 95.44 98 THR A O 1
ATOM 695 N N . ALA A 1 99 ? 6.679 -2.241 9.090 1.00 96.25 99 ALA A N 1
ATOM 696 C CA . ALA A 1 99 ? 5.433 -1.488 9.068 1.00 96.25 99 ALA A CA 1
ATOM 697 C C . ALA A 1 99 ? 5.118 -1.002 10.486 1.00 96.25 99 ALA A C 1
ATOM 699 O O . ALA A 1 99 ? 5.226 -1.775 11.437 1.00 96.25 99 ALA A O 1
ATOM 700 N N . LEU A 1 100 ? 4.760 0.272 10.622 1.00 94.06 100 LEU A N 1
ATOM 701 C CA . LEU A 1 100 ? 4.354 0.874 11.891 1.00 94.06 100 LEU A CA 1
ATOM 702 C C . LEU A 1 100 ? 2.992 1.528 11.713 1.00 94.06 100 LEU A C 1
ATOM 704 O O . LEU A 1 100 ? 2.807 2.307 10.776 1.00 94.06 100 LEU A O 1
ATOM 708 N N . GLU A 1 101 ? 2.061 1.233 12.615 1.00 95.56 101 GLU A N 1
ATOM 709 C CA . GLU A 1 101 ? 0.790 1.953 12.672 1.00 95.56 101 GLU A CA 1
ATOM 710 C C . GLU A 1 101 ? 1.060 3.427 13.013 1.00 95.56 101 GLU A C 1
ATOM 712 O O . GLU A 1 101 ? 1.960 3.756 13.792 1.00 95.56 101 GLU A O 1
ATOM 717 N N . VAL A 1 102 ? 0.313 4.349 12.413 1.00 86.75 102 VAL A N 1
ATOM 718 C CA . VAL A 1 102 ? 0.454 5.778 12.709 1.00 86.75 102 VAL A CA 1
ATOM 719 C C . VAL A 1 102 ? 0.148 6.027 14.189 1.00 86.75 102 VAL A C 1
ATOM 721 O O . VAL A 1 102 ? -0.912 5.667 14.683 1.00 86.75 102 VAL A O 1
ATOM 724 N N . GLY A 1 103 ? 1.092 6.652 14.899 1.00 83.94 103 GLY A N 1
ATOM 725 C CA . GLY A 1 103 ? 1.026 6.851 16.353 1.00 83.94 103 GLY A CA 1
ATOM 726 C C . GLY A 1 103 ? 1.774 5.786 17.163 1.00 83.94 103 GLY A C 1
ATOM 727 O O . GLY A 1 103 ? 2.053 6.008 18.341 1.00 83.94 103 GLY A O 1
ATOM 728 N N . GLN A 1 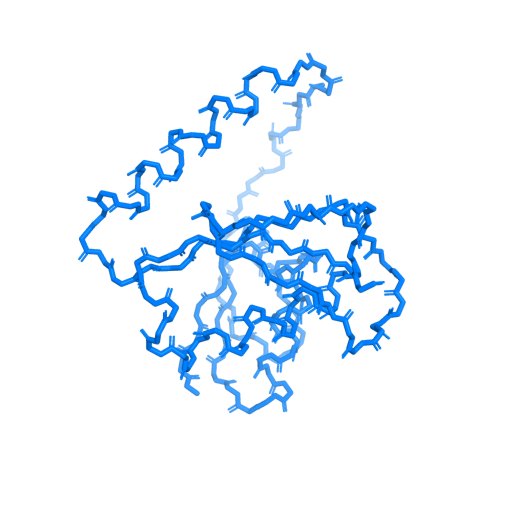104 ? 2.184 4.676 16.541 1.00 87.19 104 GLN A N 1
ATOM 729 C CA . GLN A 1 104 ? 3.076 3.703 17.163 1.00 87.19 104 GLN A CA 1
ATOM 730 C C . GLN A 1 104 ? 4.498 4.285 17.299 1.00 87.19 104 GLN A C 1
ATOM 732 O O . GLN A 1 104 ? 5.031 4.842 16.333 1.00 87.19 104 GLN A O 1
ATOM 737 N N . PRO A 1 105 ? 5.161 4.137 18.463 1.00 83.88 105 PRO A N 1
ATOM 738 C CA . PRO A 1 105 ? 6.554 4.535 18.618 1.00 83.88 105 PRO A CA 1
ATOM 739 C C . PRO A 1 105 ? 7.474 3.792 17.644 1.00 83.88 105 PRO A C 1
ATOM 741 O O . PRO A 1 105 ? 7.400 2.573 17.500 1.00 83.88 105 PRO A O 1
ATOM 744 N N . GLY A 1 106 ? 8.386 4.526 17.010 1.00 84.25 106 GLY A N 1
ATOM 745 C CA . GLY A 1 106 ? 9.379 3.971 16.098 1.00 84.25 106 GLY A CA 1
ATOM 74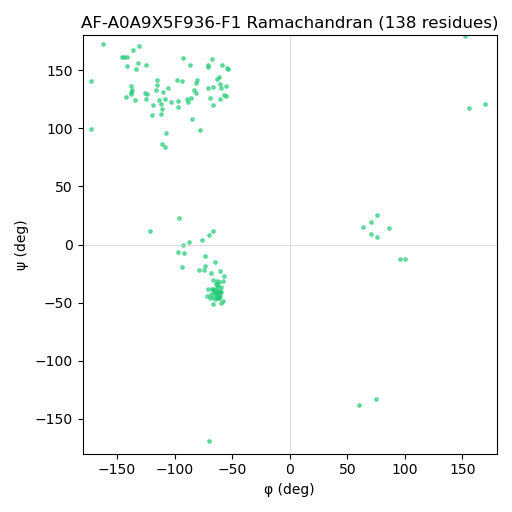6 C C . GLY A 1 106 ? 9.816 4.987 15.051 1.00 84.25 106 GLY A C 1
ATOM 747 O O . GLY A 1 106 ? 9.384 6.139 15.044 1.00 84.25 106 GLY A O 1
ATOM 748 N N . THR A 1 107 ? 10.726 4.590 14.167 1.00 82.81 107 THR A N 1
ATOM 749 C CA . THR A 1 107 ? 11.158 5.446 13.059 1.00 82.81 107 THR A CA 1
ATOM 750 C C . THR A 1 107 ? 11.374 4.605 11.818 1.00 82.81 107 THR A C 1
ATOM 752 O O . THR A 1 107 ? 12.138 3.645 11.839 1.00 82.81 107 THR A O 1
ATOM 755 N N . LEU A 1 108 ? 10.735 5.010 10.727 1.00 85.06 108 LEU A N 1
ATOM 756 C CA . LEU A 1 108 ? 10.958 4.450 9.401 1.00 85.06 108 LEU A CA 1
ATOM 757 C C . LEU A 1 108 ? 11.998 5.295 8.674 1.00 85.06 108 LEU A C 1
ATOM 759 O O . LEU A 1 108 ? 12.008 6.523 8.795 1.00 85.06 108 LEU A O 1
ATOM 763 N N . ARG A 1 109 ? 12.897 4.650 7.933 1.00 80.69 109 ARG A N 1
ATOM 764 C CA . ARG A 1 109 ? 13.971 5.328 7.194 1.00 80.69 109 ARG A CA 1
ATOM 765 C C . ARG A 1 109 ? 14.191 4.671 5.839 1.00 80.69 109 ARG A C 1
ATOM 767 O O . ARG A 1 109 ? 13.817 3.528 5.609 1.00 80.69 109 ARG A O 1
ATOM 774 N N . GLY A 1 110 ? 14.842 5.412 4.950 1.00 89.94 110 GLY A N 1
ATOM 775 C CA . GLY A 1 110 ? 15.321 4.882 3.680 1.00 89.94 110 GLY A CA 1
ATOM 776 C C . GLY A 1 110 ? 14.209 4.671 2.659 1.00 89.94 110 GLY A C 1
ATOM 777 O O . GLY A 1 110 ? 13.406 5.566 2.397 1.00 89.94 110 GLY A O 1
ATOM 778 N N . THR A 1 111 ? 14.224 3.499 2.035 1.00 92.69 111 THR A N 1
ATOM 779 C CA . THR A 1 111 ? 13.432 3.182 0.845 1.00 92.69 111 THR A CA 1
ATOM 780 C C . THR A 1 111 ? 12.691 1.861 0.996 1.00 92.69 111 THR A C 1
ATOM 782 O O . THR A 1 111 ? 12.980 1.113 1.922 1.00 92.69 111 THR A O 1
ATOM 785 N N . ILE A 1 112 ? 11.791 1.550 0.069 1.00 97.06 112 ILE A N 1
ATOM 786 C CA . ILE A 1 112 ? 11.169 0.235 -0.083 1.00 97.06 112 ILE A CA 1
ATOM 787 C C . ILE A 1 112 ? 11.078 -0.149 -1.573 1.00 97.06 112 ILE A C 1
ATOM 789 O O . ILE A 1 112 ? 10.746 0.700 -2.412 1.00 97.06 112 ILE A O 1
ATOM 793 N N . PRO A 1 113 ? 11.401 -1.398 -1.959 1.00 97.81 113 PRO A N 1
ATOM 794 C CA . PRO A 1 113 ? 11.086 -1.914 -3.285 1.00 97.81 113 PRO A CA 1
ATOM 795 C C . PRO A 1 113 ? 9.581 -1.905 -3.545 1.00 97.81 113 PRO A C 1
ATOM 797 O O . PRO A 1 113 ? 8.789 -2.309 -2.696 1.00 97.81 113 PRO A O 1
ATOM 800 N N . ARG A 1 114 ? 9.162 -1.504 -4.748 1.00 98.00 114 ARG A N 1
ATOM 801 C CA . ARG A 1 114 ? 7.739 -1.534 -5.132 1.00 98.00 114 ARG A CA 1
ATOM 802 C C . ARG A 1 114 ? 7.126 -2.932 -5.034 1.00 98.00 114 ARG A C 1
ATOM 804 O O . ARG A 1 114 ? 5.943 -3.035 -4.729 1.00 98.00 114 ARG A O 1
ATOM 811 N N . ALA A 1 115 ? 7.925 -3.974 -5.265 1.00 97.44 115 ALA A N 1
ATOM 812 C CA . ALA A 1 115 ? 7.504 -5.362 -5.106 1.00 97.44 115 ALA A CA 1
ATOM 813 C C . ALA A 1 115 ? 7.209 -5.710 -3.633 1.00 97.44 115 ALA A C 1
ATOM 815 O O . ALA A 1 115 ? 6.150 -6.256 -3.340 1.00 97.44 115 ALA A O 1
ATOM 816 N N . ASP A 1 116 ? 8.069 -5.316 -2.687 1.00 98.19 116 ASP A N 1
ATOM 817 C CA . ASP A 1 116 ? 7.814 -5.544 -1.254 1.00 98.19 116 ASP A CA 1
ATOM 818 C C . ASP A 1 116 ? 6.588 -4.760 -0.773 1.00 98.19 116 ASP A C 1
ATOM 820 O O . ASP A 1 116 ? 5.743 -5.295 -0.061 1.00 98.19 116 ASP A O 1
ATOM 824 N N . LEU A 1 117 ? 6.434 -3.510 -1.222 1.00 98.19 117 LEU A N 1
ATOM 825 C CA . LEU A 1 117 ? 5.249 -2.711 -0.912 1.00 98.19 117 LEU A CA 1
ATOM 826 C C . LEU A 1 117 ? 3.961 -3.343 -1.462 1.00 98.19 117 LEU A C 1
ATOM 828 O O . LEU A 1 117 ? 2.934 -3.341 -0.782 1.00 98.19 117 LEU A O 1
ATOM 832 N N . ALA A 1 118 ? 4.004 -3.885 -2.680 1.00 97.88 118 ALA A N 1
ATOM 833 C CA . ALA A 1 118 ? 2.884 -4.607 -3.272 1.00 97.88 118 ALA A CA 1
ATOM 834 C C . ALA A 1 118 ? 2.534 -5.869 -2.470 1.00 97.88 118 ALA A C 1
ATOM 836 O O . ALA A 1 118 ? 1.360 -6.098 -2.192 1.00 97.88 118 ALA A O 1
ATOM 837 N N . ALA A 1 119 ? 3.535 -6.649 -2.048 1.00 97.50 119 ALA A N 1
ATOM 838 C CA . ALA A 1 119 ? 3.331 -7.821 -1.198 1.00 97.50 119 ALA A CA 1
ATOM 839 C C . ALA A 1 119 ? 2.718 -7.448 0.162 1.00 97.50 119 ALA A C 1
ATOM 841 O O . ALA A 1 119 ? 1.727 -8.046 0.572 1.00 97.50 119 ALA A O 1
ATOM 842 N N . PHE A 1 120 ? 3.242 -6.412 0.826 1.00 97.75 120 PHE A N 1
ATOM 843 C CA . PHE A 1 120 ? 2.666 -5.899 2.069 1.00 97.75 120 PHE A CA 1
ATOM 844 C C . PHE A 1 120 ? 1.207 -5.466 1.888 1.00 97.75 120 PHE A C 1
ATOM 846 O O . PHE A 1 120 ? 0.348 -5.882 2.656 1.00 97.75 120 PHE A O 1
ATOM 853 N N . THR A 1 121 ? 0.917 -4.681 0.847 1.00 97.56 121 THR A N 1
ATOM 854 C CA . THR A 1 121 ? -0.443 -4.185 0.573 1.00 97.56 121 THR A CA 1
ATOM 855 C C . THR A 1 121 ? -1.420 -5.334 0.331 1.00 97.56 121 THR A C 1
ATOM 857 O O . THR A 1 121 ? -2.548 -5.285 0.809 1.00 97.56 121 THR A O 1
ATOM 860 N N . LEU A 1 122 ? -0.991 -6.383 -0.379 1.00 96.75 122 LEU A N 1
ATOM 861 C CA . LEU A 1 122 ? -1.819 -7.561 -0.627 1.00 96.75 122 LEU A CA 1
ATOM 862 C C . LEU A 1 122 ? -2.153 -8.312 0.672 1.00 96.75 122 LEU A C 1
ATOM 864 O O . LEU A 1 122 ? -3.296 -8.724 0.845 1.00 96.75 122 LEU A O 1
ATOM 868 N N . ASN A 1 123 ? -1.199 -8.425 1.603 1.00 96.12 123 ASN A N 1
ATOM 869 C CA . ASN A 1 123 ? -1.427 -9.068 2.902 1.00 96.12 123 ASN A CA 1
ATOM 870 C C . ASN A 1 123 ? -2.479 -8.336 3.754 1.00 96.12 123 ASN A C 1
ATOM 872 O O . ASN A 1 123 ? -3.200 -8.983 4.509 1.00 96.12 123 ASN A O 1
ATOM 876 N N . LEU A 1 124 ? -2.592 -7.009 3.621 1.00 96.62 124 LEU A N 1
ATOM 877 C CA . LEU A 1 124 ? -3.580 -6.218 4.366 1.00 96.62 124 LEU A CA 1
ATOM 878 C C . LEU A 1 124 ? -5.022 -6.492 3.927 1.00 96.62 124 LEU A C 1
ATOM 880 O O . LEU A 1 124 ? -5.936 -6.293 4.715 1.00 96.62 124 LEU A O 1
ATOM 884 N N . LEU A 1 125 ? -5.246 -6.963 2.693 1.00 94.56 125 LEU A N 1
ATOM 885 C CA . LEU A 1 125 ? -6.603 -7.184 2.169 1.00 94.56 125 LEU A CA 1
ATOM 886 C C . LEU A 1 125 ? -7.380 -8.274 2.920 1.00 94.56 125 LEU A C 1
ATOM 888 O O . LEU A 1 125 ? -8.590 -8.395 2.739 1.00 94.56 125 LEU A O 1
ATOM 892 N N . THR A 1 126 ? -6.690 -9.088 3.717 1.00 93.69 126 THR A N 1
ATOM 893 C CA . THR A 1 126 ? -7.275 -10.166 4.523 1.00 93.69 126 THR A CA 1
ATOM 894 C C . THR A 1 126 ? -7.003 -10.002 6.018 1.00 93.69 126 THR A C 1
ATOM 896 O O . THR A 1 126 ? -7.198 -10.952 6.772 1.00 93.69 126 THR A O 1
ATOM 899 N N . ASP A 1 127 ? -6.504 -8.840 6.443 1.00 96.06 127 ASP A N 1
ATOM 900 C CA . ASP A 1 127 ? -6.230 -8.539 7.845 1.00 96.06 127 ASP A CA 1
ATOM 901 C C . ASP A 1 127 ? -7.267 -7.552 8.386 1.00 96.06 127 ASP A C 1
ATOM 903 O O . ASP A 1 127 ? -7.125 -6.335 8.257 1.00 96.06 127 ASP A O 1
ATOM 907 N N . ASP A 1 128 ? -8.302 -8.077 9.039 1.00 96.12 128 ASP A N 1
ATOM 908 C CA . ASP A 1 128 ? -9.351 -7.253 9.647 1.00 96.12 128 ASP A CA 1
ATOM 909 C C . ASP A 1 128 ? -8.793 -6.301 10.723 1.00 96.12 128 ASP A C 1
ATOM 911 O O . ASP A 1 128 ? -9.383 -5.258 11.008 1.00 96.12 128 ASP A O 1
ATOM 915 N N . ALA A 1 129 ? -7.627 -6.608 11.309 1.00 95.88 129 ALA A N 1
ATOM 916 C CA . ALA A 1 129 ? -6.982 -5.733 12.284 1.00 95.88 129 ALA A CA 1
ATOM 917 C C . ALA A 1 129 ? -6.351 -4.484 11.649 1.00 95.88 129 ALA A C 1
ATOM 919 O O . ALA A 1 129 ? -5.935 -3.589 12.393 1.00 95.88 129 ALA A O 1
ATOM 920 N N . ALA A 1 130 ? -6.275 -4.417 10.315 1.00 96.44 130 ALA A N 1
ATOM 921 C CA . ALA A 1 130 ? -5.796 -3.275 9.543 1.00 96.44 130 ALA A CA 1
ATOM 922 C C . ALA A 1 130 ? -6.916 -2.296 9.140 1.00 96.44 130 ALA A C 1
ATOM 924 O O . ALA A 1 130 ? -6.624 -1.220 8.605 1.00 96.44 130 ALA A O 1
ATOM 925 N N . LEU A 1 131 ? -8.183 -2.641 9.388 1.00 96.81 131 LEU A N 1
ATOM 926 C CA . LEU A 1 131 ? -9.320 -1.786 9.058 1.00 96.81 131 LEU A CA 1
ATOM 927 C C . LEU A 1 131 ? -9.326 -0.514 9.911 1.00 96.81 131 LEU A C 1
ATOM 929 O O . LEU A 1 131 ? -9.112 -0.546 11.123 1.00 96.81 131 LEU A O 1
ATOM 933 N N . GLY A 1 132 ? -9.578 0.621 9.261 1.00 96.69 132 GLY A N 1
ATOM 934 C CA . GLY A 1 132 ? -9.600 1.941 9.885 1.00 96.69 132 GLY A CA 1
ATOM 935 C C . GLY A 1 132 ? -8.221 2.457 10.302 1.00 96.69 132 GLY A C 1
ATOM 936 O O . GLY A 1 132 ? -8.139 3.332 11.165 1.00 96.69 132 GLY A O 1
ATOM 937 N N . LYS A 1 133 ? -7.136 1.907 9.738 1.00 97.19 133 LYS A N 1
ATOM 938 C CA . LYS A 1 133 ? -5.762 2.216 10.155 1.00 97.19 133 LYS A CA 1
ATOM 939 C C . LYS A 1 133 ? -4.868 2.685 9.024 1.00 97.19 133 LYS A C 1
ATOM 941 O O . LYS A 1 133 ? -5.036 2.339 7.855 1.00 97.19 133 LYS A O 1
ATOM 946 N N . ALA A 1 134 ? -3.859 3.456 9.409 1.00 96.38 134 ALA A N 1
ATOM 947 C CA . ALA A 1 134 ? -2.799 3.908 8.528 1.00 96.38 134 ALA A CA 1
ATOM 948 C C . ALA A 1 134 ? -1.456 3.324 8.975 1.00 96.38 134 ALA A C 1
ATOM 950 O O . ALA A 1 134 ? -1.137 3.337 10.164 1.00 96.38 134 ALA A O 1
ATOM 951 N N . PHE A 1 135 ? -0.652 2.865 8.019 1.00 97.12 135 PHE A N 1
ATOM 952 C CA . PHE A 1 135 ? 0.663 2.281 8.265 1.00 97.12 135 PHE A CA 1
ATOM 953 C C . PHE A 1 135 ? 1.739 3.017 7.479 1.00 97.12 135 PHE A C 1
ATOM 955 O O . PHE A 1 135 ? 1.633 3.182 6.264 1.00 97.12 135 PHE A O 1
ATOM 962 N N . GLY A 1 136 ? 2.812 3.416 8.155 1.00 95.75 136 GLY A N 1
ATOM 963 C CA . GLY A 1 136 ? 4.064 3.748 7.488 1.00 95.75 136 GLY A CA 1
ATOM 964 C C . GLY A 1 136 ? 4.835 2.471 7.156 1.00 95.75 136 GLY A C 1
ATOM 965 O O . GLY A 1 136 ? 4.859 1.557 7.979 1.00 95.75 136 GLY A O 1
ATOM 966 N N . VAL A 1 137 ? 5.497 2.406 5.996 1.00 96.44 137 VAL A N 1
ATOM 967 C CA . VAL A 1 137 ? 6.251 1.204 5.587 1.00 96.44 137 VAL A CA 1
ATOM 968 C C . VAL A 1 137 ? 7.607 1.553 4.981 1.00 96.44 137 VAL A C 1
ATOM 970 O O . VAL A 1 137 ? 7.694 2.395 4.090 1.00 96.44 137 VAL A O 1
ATOM 973 N N . SER A 1 138 ? 8.670 0.876 5.410 1.00 93.75 138 SER A N 1
ATOM 974 C CA . SER A 1 138 ? 9.993 0.935 4.775 1.00 93.75 138 SER A CA 1
ATOM 975 C C . SER A 1 138 ? 10.612 -0.453 4.656 1.00 93.75 138 SER A C 1
ATOM 977 O O . SER A 1 138 ? 10.158 -1.390 5.311 1.00 93.75 138 SER A O 1
ATOM 979 N N . SER A 1 139 ? 11.685 -0.598 3.874 1.00 92.62 139 SER A N 1
ATOM 980 C CA . SER A 1 139 ? 12.563 -1.761 4.035 1.00 92.62 139 SER A CA 1
ATOM 981 C C . SER A 1 139 ? 13.047 -1.875 5.482 1.00 92.62 139 SER A C 1
ATOM 983 O O . SER A 1 139 ? 13.108 -0.876 6.213 1.00 92.62 139 SER A O 1
ATOM 985 N N . ARG A 1 140 ? 13.329 -3.117 5.879 1.00 83.94 140 ARG A N 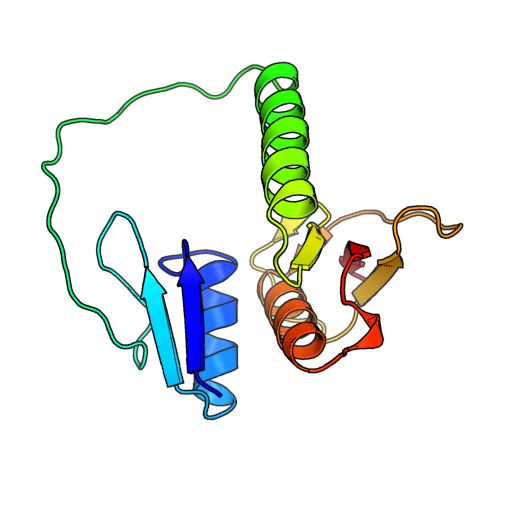1
ATOM 986 C CA . ARG A 1 140 ? 13.910 -3.446 7.179 1.00 83.94 140 ARG A CA 1
ATOM 987 C C . ARG A 1 140 ? 15.347 -2.948 7.303 1.00 83.94 140 ARG A C 1
ATOM 989 O O . ARG A 1 140 ? 16.064 -2.969 6.277 1.00 83.94 140 ARG A O 1
#

Mean predicted aligned error: 8.13 Å

pLDDT: mean 83.35, std 18.42, range [34.28, 98.19]

Sequence (140 aa):
MKICIIGGSQGTGAQLATHAIDAGHDVVVLSRRGTAPAGAGGSSVQLPRAMRGITMLALAKPLADHDEQEAAVTGSGFDWTIVRPSGLTDKPATGAWTALEVGQPGTLRGTIPRADLAAFTLNLLTDDAALGKAFGVSSR

Secondary structure (DSSP, 8-state):
-EEEEETTTSHHHHHHHHHHHHTT-EEEEE-TTS---TTSB-------TT--------SHHHHHHHHHHHHHHHTSSS--EEEEESEEE-SPP-S-EEEEETTSS----SEEEHHHHHHHHHHHTT-GGGTTEEEEEEE-

Solvent-accessible surface area (backbone atoms only — not comparable to full-atom values): 8311 Å² total; per-residue (Å²): 97,83,44,80,37,77,52,14,57,48,73,45,36,24,38,30,51,48,54,42,43,76,72,68,30,51,38,36,37,47,32,88,78,35,45,56,50,93,87,43,54,65,81,71,64,90,72,79,92,80,85,82,85,84,83,95,85,67,71,67,62,62,50,54,52,48,54,53,51,49,51,52,53,74,68,60,84,62,91,39,68,46,79,46,67,41,48,77,38,93,52,77,61,78,86,56,63,43,73,42,50,75,89,55,90,80,83,83,58,72,39,26,27,30,48,37,52,21,54,54,56,58,58,48,79,79,34,78,90,43,55,79,37,44,31,40,34,15,38,105

InterPro domains:
  IPR016040 NAD(P)-binding domain [PF13460] (53-127)
  IPR036291 NAD(P)-binding domain superfamily [SSF51735] (1-138)

Foldseek 3Di:
DEDEQEACQDFLNQLLQVVCVVVVYQYAYHYPQQHHPPRHDTDDDDDDPPDDDDDDDDVVVVVVVVVVVVCCQLVVPDFDAAEAEDAEDQDDAPLAKDKDWVVGDDDADDYHYSNNVSVVVVVVVPPPVRTSTYIYMHGD

Organism: NCBI:txid1312740

Radius of gyration: 16.12 Å; Cα contacts (8 Å, |Δi|>4): 233; chains: 1; bounding box: 33×39×45 Å